Protein AF-A0AAP5H128-F1 (afdb_monomer)

pLDDT: mean 92.42, std 7.96, range [63.03, 98.56]

Foldseek 3Di:
DDDPVVVVVVVVVVQVPDDPVRADAAEFEDADVVSVVVQLVVCVVCVPHAYEYEYDQPDLPDQDDVCSLVVQVVSLVVVCVVLVVDPSNPRYHYDYPVCCNVRNNDPDD

Organism: Paenibacillus amylolyticus (NCBI:txid1451)

Mean predicted aligned error: 4.07 Å

Sequence (109 aa):
MDTDWNVLDDVIARLAAGSPERSHSLKIVIFDETDLNYARRVHARYPGTDLFLQTGNPNVTSMDTPDLAASLLTRYEWLIDQVSVSDDLNNVRVLPQLHTLVWGNKRGV

Structure (mm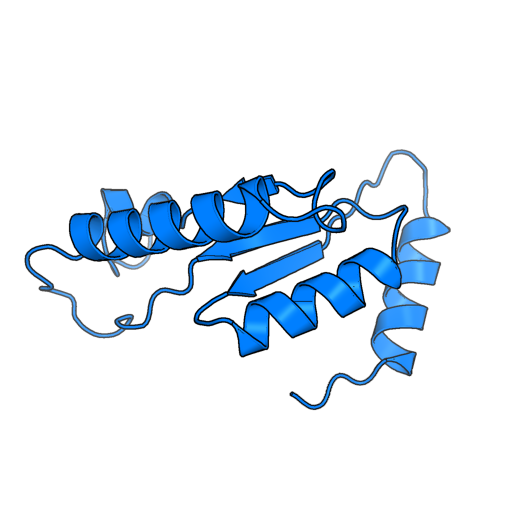CIF, N/CA/C/O backbone):
data_AF-A0AAP5H128-F1
#
_entry.id   AF-A0AAP5H128-F1
#
loop_
_atom_site.group_PDB
_atom_site.id
_atom_site.type_symbol
_atom_site.label_atom_id
_atom_site.label_alt_id
_atom_site.label_comp_id
_atom_site.label_asym_id
_atom_site.label_entity_id
_atom_site.label_seq_id
_atom_site.pdbx_PDB_ins_code
_atom_site.Cartn_x
_atom_site.Cartn_y
_atom_site.Cartn_z
_atom_site.occupancy
_atom_site.B_iso_or_equiv
_atom_site.auth_seq_id
_atom_site.auth_comp_id
_atom_site.auth_asym_id
_atom_site.auth_atom_id
_atom_site.pdbx_PDB_model_num
ATOM 1 N N . MET A 1 1 ? -5.040 11.326 -9.624 1.00 70.75 1 MET A N 1
ATOM 2 C CA . MET A 1 1 ? -3.586 11.309 -9.359 1.00 70.75 1 MET A CA 1
ATOM 3 C C . MET A 1 1 ? -2.865 11.611 -10.655 1.00 70.75 1 MET A C 1
ATOM 5 O O . MET A 1 1 ? -3.160 10.938 -11.636 1.00 70.75 1 MET A O 1
ATOM 9 N N . ASP A 1 2 ? -1.947 12.577 -10.641 1.00 90.00 2 ASP A N 1
ATOM 10 C CA . ASP A 1 2 ? -1.086 12.901 -11.784 1.00 90.00 2 ASP A CA 1
ATOM 11 C C . ASP A 1 2 ? 0.326 12.379 -11.518 1.00 90.00 2 ASP A C 1
ATOM 13 O O . ASP A 1 2 ? 1.179 13.067 -10.959 1.00 90.00 2 ASP A O 1
ATOM 17 N N . THR A 1 3 ? 0.547 11.114 -11.867 1.00 95.25 3 THR A N 1
ATOM 18 C CA . THR A 1 3 ? 1.876 10.496 -11.818 1.00 95.25 3 THR A CA 1
ATOM 19 C C . THR A 1 3 ? 2.642 10.864 -13.080 1.00 95.25 3 THR A C 1
ATOM 21 O O . THR A 1 3 ? 2.173 10.591 -14.187 1.00 95.25 3 THR A O 1
ATOM 24 N N . ASP A 1 4 ? 3.841 11.422 -12.923 1.00 97.56 4 ASP A N 1
ATOM 25 C CA . ASP A 1 4 ? 4.787 11.542 -14.030 1.00 97.56 4 ASP A CA 1
ATOM 26 C C . ASP A 1 4 ? 5.405 10.168 -14.323 1.00 97.56 4 ASP A C 1
ATOM 28 O O . ASP A 1 4 ? 6.344 9.711 -13.664 1.00 97.56 4 ASP A O 1
ATOM 32 N N . TRP A 1 5 ? 4.823 9.481 -15.305 1.00 97.25 5 TRP A N 1
ATOM 33 C CA . TRP A 1 5 ? 5.239 8.136 -15.689 1.00 97.25 5 TRP A CA 1
ATOM 34 C C . TRP A 1 5 ? 6.645 8.097 -16.277 1.00 97.25 5 TRP A C 1
ATOM 36 O O . TRP A 1 5 ? 7.344 7.119 -16.046 1.00 97.25 5 TRP A O 1
ATOM 46 N N . ASN A 1 6 ? 7.087 9.151 -16.970 1.00 98.06 6 ASN A N 1
ATOM 47 C CA . ASN A 1 6 ? 8.424 9.174 -17.566 1.00 98.06 6 ASN A CA 1
ATOM 48 C C . ASN A 1 6 ? 9.498 9.181 -16.475 1.00 98.06 6 ASN A C 1
ATOM 50 O O . ASN A 1 6 ? 10.498 8.473 -16.575 1.00 98.06 6 ASN A O 1
ATOM 54 N N . VAL A 1 7 ? 9.266 9.949 -15.407 1.00 98.06 7 VAL A N 1
ATOM 55 C CA . VAL A 1 7 ? 10.168 9.983 -14.251 1.00 98.06 7 VAL A CA 1
ATOM 56 C C . VAL A 1 7 ? 10.169 8.640 -13.523 1.00 98.06 7 VAL A C 1
ATOM 58 O O . VAL A 1 7 ? 11.237 8.128 -13.189 1.00 98.06 7 VAL A O 1
ATOM 61 N N . LEU A 1 8 ? 8.995 8.047 -13.284 1.00 97.44 8 LEU A N 1
ATOM 62 C CA . LEU A 1 8 ? 8.921 6.758 -12.594 1.00 97.44 8 LEU A CA 1
ATOM 63 C C . LEU A 1 8 ? 9.567 5.628 -13.413 1.00 97.44 8 LEU A C 1
ATOM 65 O O . LEU A 1 8 ? 10.271 4.796 -12.844 1.00 97.44 8 LEU A O 1
ATOM 69 N N . ASP A 1 9 ? 9.390 5.630 -14.735 1.00 97.44 9 ASP A N 1
ATOM 70 C CA . ASP A 1 9 ? 10.027 4.670 -15.637 1.00 97.44 9 ASP A CA 1
ATOM 71 C C . ASP A 1 9 ? 11.554 4.777 -15.606 1.00 97.44 9 ASP A C 1
ATOM 73 O O . ASP A 1 9 ? 12.219 3.748 -15.490 1.00 97.44 9 ASP A O 1
ATOM 77 N N . ASP A 1 10 ? 12.115 5.995 -15.661 1.00 97.62 10 ASP A N 1
ATOM 78 C CA . ASP A 1 10 ? 13.568 6.206 -15.558 1.00 97.62 10 ASP A CA 1
ATOM 79 C C . ASP A 1 10 ? 14.113 5.647 -14.238 1.00 97.62 10 ASP A C 1
ATOM 81 O O . ASP A 1 10 ? 15.098 4.905 -14.220 1.00 97.62 10 ASP A O 1
ATOM 85 N N . VAL A 1 11 ? 13.437 5.946 -13.123 1.00 95.88 11 VAL A N 1
ATOM 86 C CA . VAL A 1 11 ? 13.841 5.464 -11.797 1.00 95.88 11 VAL A CA 1
ATOM 87 C C . VAL A 1 11 ? 13.817 3.936 -11.736 1.00 95.88 11 VAL A C 1
ATOM 89 O O . VAL A 1 11 ? 14.806 3.333 -11.315 1.00 95.88 11 VAL A O 1
ATOM 92 N N . ILE A 1 12 ? 12.729 3.297 -12.177 1.00 95.19 12 ILE A N 1
ATOM 93 C CA . ILE A 1 12 ? 12.611 1.832 -12.161 1.00 95.19 12 ILE A CA 1
ATOM 94 C C . ILE A 1 12 ? 13.641 1.182 -13.087 1.00 95.19 12 ILE A C 1
ATOM 96 O O . ILE A 1 12 ? 14.285 0.215 -12.682 1.00 95.19 12 ILE A O 1
ATOM 100 N N . ALA A 1 13 ? 13.855 1.722 -14.289 1.00 94.12 13 ALA A N 1
ATOM 101 C CA . ALA A 1 13 ? 14.839 1.194 -15.230 1.00 94.12 13 ALA A CA 1
ATOM 102 C C . ALA A 1 13 ? 16.262 1.254 -14.656 1.00 94.12 13 ALA A C 1
ATOM 104 O O . ALA A 1 13 ? 17.017 0.286 -14.748 1.00 94.12 13 ALA A O 1
ATOM 105 N N . ARG A 1 14 ? 16.622 2.365 -14.005 1.00 93.88 14 ARG A N 1
ATOM 106 C CA . ARG A 1 14 ? 17.938 2.537 -13.376 1.00 93.88 14 ARG A CA 1
ATOM 107 C C . ARG A 1 14 ? 18.142 1.627 -12.170 1.00 93.88 14 ARG A C 1
ATOM 109 O O . ARG A 1 14 ? 19.253 1.140 -11.976 1.00 93.88 14 ARG A O 1
ATOM 116 N N . LEU A 1 15 ? 17.097 1.392 -11.374 1.00 93.56 15 LEU A N 1
ATOM 117 C CA . LEU A 1 15 ? 17.144 0.435 -10.267 1.00 93.56 15 LEU A CA 1
ATOM 118 C C . LEU A 1 15 ? 17.302 -0.999 -10.788 1.00 93.56 15 LEU A C 1
ATOM 120 O O . LEU A 1 15 ? 18.182 -1.717 -10.321 1.00 93.56 15 LEU A O 1
ATOM 124 N N . ALA A 1 16 ? 16.533 -1.377 -11.812 1.00 89.50 16 ALA A N 1
ATOM 125 C CA . ALA A 1 16 ? 16.600 -2.701 -12.430 1.00 89.50 16 ALA A CA 1
ATOM 126 C C . ALA A 1 16 ? 17.941 -2.982 -13.134 1.00 89.50 16 ALA A C 1
ATOM 128 O O . ALA A 1 16 ? 18.388 -4.125 -13.161 1.00 89.50 16 ALA A O 1
ATOM 129 N N . ALA A 1 17 ? 18.598 -1.956 -13.684 1.00 90.06 17 ALA A N 1
ATOM 130 C CA . ALA A 1 17 ? 19.92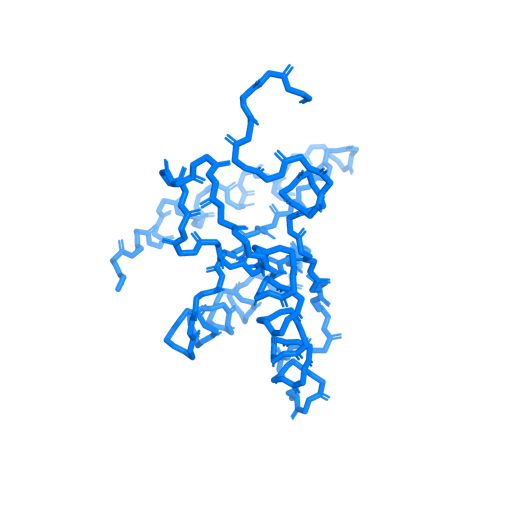8 -2.066 -14.289 1.00 90.06 17 ALA A CA 1
ATOM 131 C C . ALA A 1 17 ? 21.082 -2.077 -13.262 1.00 90.06 17 ALA A C 1
ATOM 133 O O . ALA A 1 17 ? 22.245 -2.227 -13.643 1.00 90.06 17 ALA A O 1
ATOM 134 N N . GLY A 1 18 ? 20.787 -1.867 -11.974 1.00 85.00 18 GLY A N 1
ATOM 135 C CA . GLY A 1 1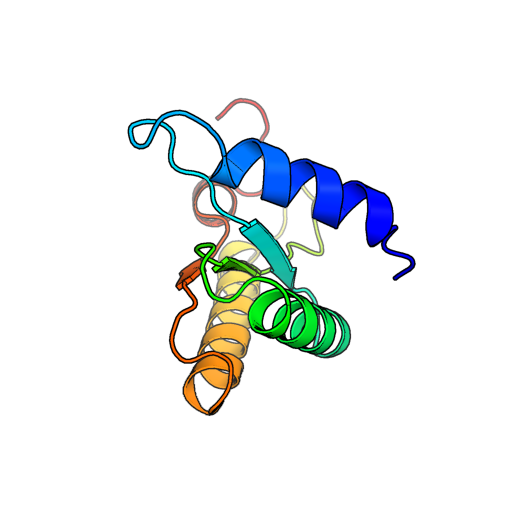8 ? 21.770 -1.871 -10.895 1.00 85.00 18 GLY A CA 1
ATOM 136 C C . GLY A 1 18 ? 22.322 -3.263 -10.567 1.00 85.00 18 GLY A C 1
ATOM 137 O O . GLY A 1 18 ? 21.968 -4.272 -11.171 1.00 85.00 18 GLY A O 1
ATOM 138 N N . SER A 1 19 ? 23.222 -3.328 -9.582 1.00 79.44 19 SER A N 1
ATOM 139 C CA . SER A 1 19 ? 23.777 -4.600 -9.103 1.00 79.44 19 SER A CA 1
ATOM 140 C C . SER A 1 19 ? 22.667 -5.535 -8.592 1.00 79.44 19 SER A C 1
ATOM 142 O O . SER A 1 19 ? 21.845 -5.070 -7.803 1.00 79.44 19 SER A O 1
ATOM 144 N N . PRO A 1 20 ? 22.689 -6.844 -8.918 1.00 72.25 20 PRO A N 1
ATOM 145 C CA . PRO A 1 20 ? 21.674 -7.814 -8.475 1.00 72.25 20 PRO A CA 1
ATOM 146 C C . PRO A 1 20 ? 21.489 -7.900 -6.952 1.00 72.25 20 PRO A C 1
ATOM 148 O O . PRO A 1 20 ? 20.446 -8.324 -6.470 1.00 72.25 20 PRO A O 1
ATOM 151 N N . GLU A 1 21 ? 22.500 -7.487 -6.186 1.00 77.12 21 GLU A N 1
ATOM 152 C CA . GLU A 1 21 ? 22.472 -7.438 -4.719 1.00 77.12 21 GLU A CA 1
ATOM 153 C C . GLU A 1 21 ? 21.596 -6.302 -4.160 1.00 77.12 21 GLU A C 1
ATOM 155 O O . GLU A 1 21 ? 21.271 -6.293 -2.974 1.00 77.12 21 GLU A O 1
ATOM 160 N N . ARG A 1 22 ? 21.213 -5.325 -4.993 1.00 77.94 22 ARG A N 1
ATOM 161 C CA . ARG A 1 22 ? 20.353 -4.201 -4.609 1.00 77.94 22 ARG A CA 1
ATOM 162 C C . ARG A 1 22 ? 18.922 -4.489 -5.042 1.00 77.94 22 ARG A C 1
ATOM 164 O O . ARG A 1 22 ? 18.546 -4.205 -6.173 1.00 77.94 22 ARG A O 1
ATOM 171 N N . SER A 1 23 ? 18.123 -5.028 -4.128 1.00 85.50 23 SER A N 1
ATOM 172 C CA . SER A 1 23 ? 16.686 -5.187 -4.345 1.00 85.50 23 SER A CA 1
ATOM 173 C C . SER A 1 23 ? 15.938 -3.870 -4.121 1.00 85.50 23 SER A C 1
ATOM 175 O O . SER A 1 23 ? 16.297 -3.052 -3.270 1.00 85.50 23 SER A O 1
ATOM 177 N N . HIS A 1 24 ? 14.865 -3.669 -4.882 1.00 93.19 24 HIS A N 1
ATOM 178 C CA . HIS A 1 24 ? 13.925 -2.566 -4.705 1.00 93.19 24 HIS A CA 1
ATOM 179 C C . HIS A 1 24 ? 12.489 -3.086 -4.698 1.00 93.19 24 HIS A C 1
ATOM 181 O O . HIS A 1 24 ? 12.198 -4.194 -5.142 1.00 93.19 24 HIS A O 1
ATOM 187 N N . SER A 1 25 ? 11.583 -2.271 -4.169 1.00 95.69 25 SER A N 1
ATOM 188 C CA . SER A 1 25 ? 10.151 -2.554 -4.181 1.00 95.69 25 SER A CA 1
ATOM 189 C C . SER A 1 25 ? 9.359 -1.265 -4.327 1.00 95.69 25 SER A C 1
ATOM 191 O O . SER A 1 25 ? 9.850 -0.174 -4.025 1.00 95.69 25 SER A O 1
ATOM 193 N N . LEU A 1 26 ? 8.124 -1.403 -4.786 1.00 97.56 26 LEU A N 1
ATOM 194 C CA . LEU A 1 26 ? 7.140 -0.338 -4.811 1.00 97.56 26 LEU A CA 1
ATOM 195 C C . LEU A 1 26 ? 6.186 -0.520 -3.639 1.00 97.56 26 LEU A C 1
ATOM 197 O O . LEU A 1 26 ? 5.780 -1.634 -3.315 1.00 97.56 26 LEU A O 1
ATOM 201 N N . LYS A 1 27 ? 5.803 0.589 -3.011 1.00 98.19 27 LYS A N 1
ATOM 202 C CA . LYS A 1 27 ? 4.767 0.600 -1.982 1.00 98.19 27 LYS A CA 1
ATOM 203 C C . LYS A 1 27 ? 3.749 1.681 -2.292 1.00 98.19 27 LYS A C 1
ATOM 205 O O . LYS A 1 27 ? 4.123 2.842 -2.440 1.00 98.19 27 LYS A O 1
ATOM 210 N N . ILE A 1 28 ? 2.478 1.302 -2.342 1.00 98.31 28 ILE A N 1
ATOM 211 C CA . ILE A 1 28 ? 1.363 2.215 -2.602 1.00 98.31 28 ILE A CA 1
ATOM 212 C C . ILE A 1 28 ? 0.446 2.218 -1.386 1.00 98.31 28 ILE A C 1
ATOM 214 O O . ILE A 1 28 ? 0.105 1.165 -0.848 1.00 98.31 28 ILE A O 1
ATOM 218 N N . VAL A 1 29 ? 0.085 3.417 -0.933 1.00 98.19 29 VAL A N 1
ATOM 219 C CA . VAL A 1 29 ? -0.877 3.603 0.155 1.00 98.19 29 VAL A CA 1
ATOM 220 C C . VAL A 1 29 ? -2.284 3.630 -0.434 1.00 98.19 29 VAL A C 1
ATOM 222 O O . VAL A 1 29 ? -2.509 4.342 -1.406 1.00 98.19 29 VAL A O 1
ATOM 225 N N . ILE A 1 30 ? -3.199 2.862 0.154 1.00 98.31 30 ILE A N 1
ATOM 226 C CA . ILE A 1 30 ? -4.573 2.665 -0.309 1.00 98.31 30 ILE A CA 1
ATOM 227 C C . ILE A 1 30 ? -5.542 3.187 0.751 1.00 98.31 30 ILE A C 1
ATOM 229 O O . ILE A 1 30 ? -5.598 2.655 1.865 1.00 98.31 30 ILE A O 1
ATOM 233 N N . PHE A 1 31 ? -6.301 4.227 0.418 1.00 97.12 31 PHE A N 1
ATOM 234 C CA . PHE A 1 31 ? -7.415 4.731 1.220 1.00 97.12 31 PHE A CA 1
ATOM 235 C C . PHE A 1 31 ? -8.763 4.216 0.720 1.00 97.12 31 PHE A C 1
ATOM 237 O O . PHE A 1 31 ? -9.662 4.028 1.543 1.00 97.12 31 PHE A O 1
ATOM 244 N N . ASP A 1 32 ? -8.884 4.006 -0.592 1.00 97.56 32 ASP A N 1
ATOM 245 C CA . ASP A 1 32 ? -10.117 3.618 -1.273 1.00 97.56 32 ASP A CA 1
ATOM 246 C C . ASP A 1 32 ? -9.866 2.836 -2.585 1.00 97.56 32 ASP A C 1
ATOM 248 O O . ASP A 1 32 ? -8.740 2.458 -2.923 1.00 97.56 32 ASP A O 1
ATOM 252 N N . GLU A 1 33 ? -10.940 2.560 -3.329 1.00 97.25 33 GLU A N 1
ATOM 253 C CA . GLU A 1 33 ? -10.901 1.841 -4.609 1.00 97.25 33 GLU A CA 1
ATOM 254 C C . GLU A 1 33 ? -10.178 2.608 -5.725 1.00 97.25 33 GLU A C 1
ATOM 256 O O . GLU A 1 33 ? -9.615 1.992 -6.633 1.00 97.25 33 GLU A O 1
ATOM 261 N N . THR A 1 34 ? -10.162 3.943 -5.681 1.00 97.62 34 THR A N 1
ATOM 262 C CA . THR A 1 34 ? -9.441 4.761 -6.667 1.00 97.62 34 THR A CA 1
ATOM 263 C C . THR A 1 34 ? -7.944 4.507 -6.547 1.00 97.62 34 THR A C 1
ATOM 265 O O . THR A 1 34 ? -7.265 4.287 -7.557 1.00 97.62 34 THR A O 1
ATOM 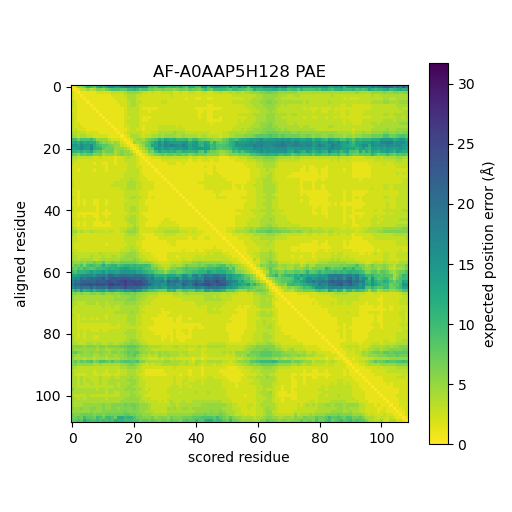268 N N . ASP A 1 35 ? -7.444 4.453 -5.314 1.00 98.31 35 ASP A N 1
ATOM 269 C CA . ASP A 1 35 ? -6.050 4.120 -5.029 1.00 98.31 35 ASP A CA 1
ATOM 270 C C . ASP A 1 35 ? -5.726 2.670 -5.414 1.00 98.31 35 ASP A C 1
ATOM 272 O O . ASP A 1 35 ? -4.665 2.394 -5.981 1.00 98.31 35 ASP A O 1
ATOM 276 N N . LEU A 1 36 ? -6.650 1.734 -5.167 1.00 97.81 36 LEU A N 1
ATOM 277 C CA . LEU A 1 36 ? -6.475 0.334 -5.557 1.00 97.81 36 LEU A CA 1
ATOM 278 C C . LEU A 1 36 ? -6.394 0.174 -7.083 1.00 97.81 36 LEU A C 1
ATOM 280 O O . LEU A 1 36 ? -5.532 -0.545 -7.588 1.00 97.81 36 LEU A O 1
ATOM 284 N N . ASN A 1 37 ? -7.229 0.892 -7.835 1.00 97.38 37 ASN A N 1
ATOM 285 C CA . ASN A 1 37 ? -7.174 0.917 -9.298 1.00 97.38 37 ASN A CA 1
ATOM 286 C C . ASN A 1 37 ? -5.868 1.524 -9.820 1.00 97.38 37 ASN A C 1
ATOM 288 O O . ASN A 1 37 ? -5.300 1.047 -10.807 1.00 97.38 37 ASN A O 1
ATOM 292 N N . TYR A 1 38 ? -5.349 2.546 -9.141 1.00 97.69 38 TYR A N 1
ATOM 293 C CA . TYR A 1 38 ? -4.013 3.053 -9.425 1.00 97.69 38 TYR A CA 1
ATOM 294 C C . TYR A 1 38 ? -2.939 1.983 -9.174 1.00 97.69 38 TYR A C 1
ATOM 296 O O . TYR A 1 38 ? -2.077 1.773 -10.029 1.00 97.69 38 TYR A O 1
ATOM 304 N N . ALA A 1 39 ? -3.023 1.242 -8.068 1.00 97.94 39 ALA A N 1
ATOM 305 C CA . ALA A 1 39 ? -2.084 0.168 -7.765 1.00 97.94 39 ALA A CA 1
ATOM 306 C C . ALA A 1 39 ? -2.100 -0.969 -8.796 1.00 97.94 39 ALA A C 1
ATOM 308 O O . ALA A 1 39 ? -1.029 -1.430 -9.188 1.00 97.94 39 ALA A O 1
ATOM 309 N N . ARG A 1 40 ? -3.275 -1.352 -9.315 1.00 97.44 40 ARG A N 1
ATOM 310 C CA . ARG A 1 40 ? -3.401 -2.312 -10.432 1.00 97.44 40 ARG A CA 1
ATOM 311 C C . ARG A 1 40 ? -2.636 -1.843 -11.668 1.00 97.44 40 ARG A C 1
ATOM 313 O O . ARG A 1 40 ? -1.864 -2.602 -12.252 1.00 97.44 40 ARG A O 1
ATOM 320 N N . ARG A 1 41 ? -2.775 -0.562 -12.033 1.00 97.19 41 ARG A N 1
ATOM 321 C CA . ARG A 1 41 ? -2.036 0.033 -13.162 1.00 97.19 41 ARG A CA 1
ATOM 322 C C . ARG A 1 41 ? -0.526 -0.003 -12.946 1.00 97.19 41 ARG A C 1
ATOM 324 O O . ARG A 1 41 ? 0.208 -0.277 -13.891 1.00 97.19 41 ARG A O 1
ATOM 331 N N . VAL A 1 42 ? -0.061 0.266 -11.726 1.00 97.38 42 VAL A N 1
ATOM 332 C CA . VAL A 1 42 ? 1.368 0.196 -11.385 1.00 97.38 42 VAL A CA 1
ATOM 333 C C . VAL A 1 42 ? 1.876 -1.248 -11.428 1.00 97.38 42 VAL A C 1
ATOM 335 O O . VAL A 1 42 ? 2.935 -1.489 -12.002 1.00 97.38 42 VAL A O 1
ATOM 338 N N . HIS A 1 43 ? 1.114 -2.208 -10.894 1.00 97.38 43 HIS A N 1
ATOM 339 C CA . HIS A 1 43 ? 1.473 -3.629 -10.916 1.00 97.38 43 HIS A CA 1
ATOM 340 C C . HIS A 1 43 ? 1.629 -4.153 -12.347 1.00 97.38 43 HIS A C 1
ATOM 342 O O . HIS A 1 43 ? 2.650 -4.750 -12.682 1.00 97.38 43 HIS A O 1
ATOM 348 N N . ALA A 1 44 ? 0.662 -3.844 -13.216 1.00 96.56 44 ALA A N 1
ATOM 349 C CA . ALA A 1 44 ? 0.713 -4.220 -14.625 1.00 96.56 44 ALA A CA 1
ATOM 350 C C . ALA A 1 44 ? 1.878 -3.550 -15.377 1.00 96.56 44 ALA A C 1
ATOM 352 O O . ALA A 1 44 ? 2.439 -4.140 -16.298 1.00 96.56 44 ALA A O 1
ATOM 353 N N . ARG A 1 45 ? 2.253 -2.321 -14.996 1.00 96.88 45 ARG A N 1
ATOM 354 C CA . ARG A 1 45 ? 3.349 -1.576 -15.633 1.00 96.88 45 ARG A CA 1
ATOM 355 C C . ARG A 1 45 ? 4.731 -2.114 -15.255 1.00 96.88 45 ARG A C 1
ATOM 357 O O . ARG A 1 45 ? 5.622 -2.105 -16.100 1.00 96.88 45 ARG A O 1
ATOM 364 N N . TYR A 1 46 ? 4.908 -2.584 -14.021 1.00 96.00 46 TYR A N 1
ATOM 365 C CA . TYR A 1 46 ? 6.199 -3.052 -13.504 1.00 96.00 46 TYR A CA 1
ATOM 366 C C . TYR A 1 46 ? 6.111 -4.483 -12.939 1.00 96.00 46 TYR A C 1
ATOM 368 O O . TYR A 1 46 ? 6.371 -4.687 -11.752 1.00 96.00 46 TYR A O 1
ATOM 376 N N . PRO A 1 47 ? 5.806 -5.500 -13.770 1.00 93.50 47 PRO A N 1
ATOM 377 C CA . PRO A 1 47 ? 5.534 -6.865 -13.300 1.00 93.50 47 PRO A CA 1
ATOM 378 C C . PRO A 1 47 ? 6.738 -7.552 -12.633 1.00 93.50 47 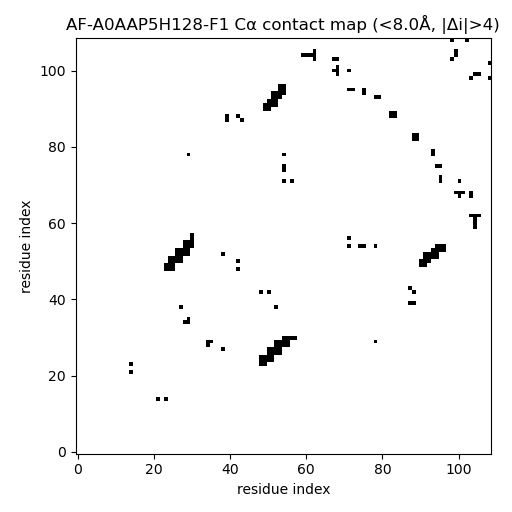PRO A C 1
ATOM 380 O O . PRO A 1 47 ? 6.566 -8.505 -11.881 1.00 93.50 47 PRO A O 1
ATOM 383 N N . GLY A 1 48 ? 7.961 -7.080 -12.900 1.00 91.50 48 GLY A N 1
ATOM 384 C CA . GLY A 1 48 ? 9.191 -7.588 -12.282 1.00 91.50 48 GLY A CA 1
ATOM 385 C C . GLY A 1 48 ? 9.588 -6.892 -10.976 1.00 91.50 48 GLY A C 1
ATOM 386 O O . GLY A 1 48 ? 10.654 -7.186 -10.448 1.00 91.50 48 GLY A O 1
ATOM 387 N N . THR A 1 49 ? 8.794 -5.936 -10.483 1.00 94.00 49 THR A N 1
ATOM 388 C CA . THR A 1 49 ? 9.072 -5.221 -9.230 1.00 94.00 49 THR A CA 1
ATOM 389 C C . THR A 1 49 ? 8.079 -5.638 -8.155 1.00 94.00 49 THR A C 1
ATOM 391 O O . THR A 1 49 ? 6.869 -5.529 -8.339 1.00 94.00 49 THR A O 1
ATOM 394 N N . ASP A 1 50 ? 8.602 -6.058 -7.007 1.00 95.50 50 ASP A N 1
ATOM 395 C CA . ASP A 1 50 ? 7.802 -6.388 -5.832 1.00 95.50 50 ASP A CA 1
ATOM 396 C C . ASP A 1 50 ? 6.899 -5.216 -5.426 1.00 95.50 50 ASP A C 1
ATOM 398 O O . ASP A 1 50 ? 7.384 -4.106 -5.185 1.00 95.50 50 ASP A O 1
ATOM 402 N N . LEU A 1 51 ? 5.593 -5.472 -5.302 1.00 97.88 51 LEU A N 1
ATOM 403 C CA . LEU A 1 51 ? 4.601 -4.464 -4.936 1.00 97.88 51 LEU A CA 1
ATOM 404 C C . LEU A 1 51 ? 3.988 -4.747 -3.561 1.00 97.88 51 LEU A C 1
ATOM 406 O O . LEU A 1 51 ? 3.471 -5.831 -3.286 1.00 97.88 51 LEU A O 1
ATOM 410 N N . PHE A 1 52 ? 4.005 -3.725 -2.713 1.00 98.44 52 PHE A N 1
ATOM 411 C CA . PHE A 1 52 ? 3.347 -3.707 -1.417 1.00 98.44 52 PHE A CA 1
ATOM 412 C C . PHE A 1 52 ? 2.168 -2.736 -1.424 1.00 98.44 52 PHE A C 1
ATOM 414 O O . PHE A 1 52 ? 2.309 -1.569 -1.799 1.00 98.44 52 PHE A O 1
ATOM 421 N N . LEU A 1 53 ? 1.018 -3.197 -0.948 1.00 98.56 53 LEU A N 1
ATOM 422 C CA . LEU A 1 53 ? -0.161 -2.372 -0.719 1.00 98.56 53 LEU A CA 1
ATOM 423 C C . LEU A 1 53 ? -0.282 -2.112 0.775 1.00 98.56 53 LEU A C 1
ATOM 425 O O . LEU A 1 53 ? -0.261 -3.044 1.577 1.00 98.56 53 LEU A O 1
ATOM 429 N N . GLN A 1 54 ? -0.378 -0.843 1.153 1.00 98.44 54 GLN A N 1
ATOM 430 C CA . GLN A 1 54 ? -0.454 -0.443 2.549 1.00 98.44 54 GLN A CA 1
ATOM 431 C C . GLN A 1 54 ? -1.747 0.311 2.813 1.00 98.44 54 GLN A C 1
ATOM 433 O O . GLN A 1 54 ? -2.047 1.266 2.106 1.00 98.44 54 GLN A O 1
ATOM 438 N N . THR A 1 55 ? -2.486 -0.040 3.860 1.00 96.75 55 THR A N 1
ATOM 439 C CA . THR A 1 55 ? -3.656 0.754 4.255 1.00 96.75 55 THR A CA 1
ATOM 440 C C . THR A 1 55 ? -3.263 2.174 4.651 1.00 96.75 55 THR A C 1
ATOM 442 O O . TH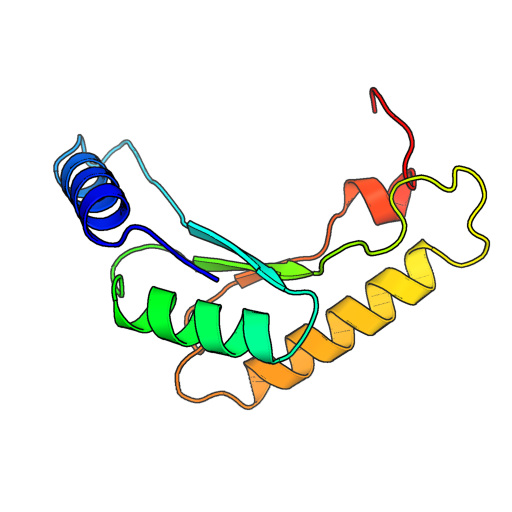R A 1 55 ? -2.305 2.376 5.407 1.00 96.75 55 THR A O 1
ATOM 445 N N . GLY A 1 56 ? -4.025 3.157 4.178 1.00 95.56 56 GLY A N 1
ATOM 446 C CA . GLY A 1 56 ? -3.907 4.547 4.596 1.00 95.56 56 GLY A CA 1
ATOM 447 C C . GLY A 1 56 ? -4.500 4.793 5.983 1.00 95.56 56 GLY A C 1
ATOM 448 O O . GLY A 1 56 ? -5.569 4.278 6.317 1.00 95.56 56 GLY A O 1
ATOM 449 N N . ASN A 1 57 ? -3.817 5.616 6.781 1.00 93.75 57 ASN A N 1
ATOM 450 C CA . ASN A 1 57 ? -4.347 6.154 8.030 1.00 93.75 57 ASN A CA 1
ATOM 451 C C . ASN A 1 57 ? -4.984 7.533 7.762 1.00 93.75 57 ASN A C 1
ATOM 453 O O . ASN A 1 57 ? -4.250 8.487 7.500 1.00 93.75 57 ASN A O 1
ATOM 457 N N . PRO A 1 58 ? -6.322 7.671 7.815 1.00 89.62 58 PRO A N 1
ATOM 458 C CA . PRO A 1 58 ? -6.993 8.950 7.571 1.00 89.62 58 PRO A CA 1
ATOM 459 C C . PRO A 1 58 ? -6.853 9.939 8.738 1.00 89.62 58 PRO A C 1
ATOM 461 O O . PRO A 1 58 ? -7.059 11.135 8.552 1.00 89.62 58 PRO A O 1
ATOM 464 N N . ASN A 1 59 ? -6.521 9.463 9.941 1.00 85.62 59 ASN A N 1
ATOM 465 C CA . ASN A 1 59 ? -6.462 10.278 11.147 1.00 85.62 59 ASN A CA 1
ATOM 466 C C . ASN A 1 59 ? -5.041 10.274 11.713 1.00 85.62 59 ASN A C 1
ATOM 468 O O . ASN A 1 59 ? -4.705 9.478 12.586 1.00 85.62 59 ASN A O 1
ATOM 472 N N . VAL A 1 60 ? -4.206 11.178 11.194 1.00 83.00 60 VAL A N 1
ATOM 473 C CA . VAL A 1 60 ? -2.788 11.321 11.577 1.00 83.00 60 VAL A CA 1
ATOM 474 C C . VAL A 1 60 ? -2.541 12.397 12.640 1.00 83.00 60 VAL A C 1
ATOM 476 O O . VAL A 1 60 ? -1.426 12.524 13.142 1.00 83.00 60 VAL A O 1
ATOM 479 N N . THR A 1 61 ? -3.552 13.210 12.958 1.00 78.56 61 THR A N 1
ATOM 480 C CA . THR A 1 61 ? -3.424 14.373 13.852 1.00 78.56 61 THR A CA 1
ATOM 481 C C . THR A 1 61 ? -3.959 14.114 15.251 1.00 78.56 61 THR A C 1
ATOM 483 O O . THR A 1 61 ? -3.493 14.742 16.201 1.00 78.56 61 THR A O 1
ATOM 486 N N . SER A 1 62 ? -4.918 13.200 15.403 1.00 73.81 62 SER A N 1
ATOM 487 C CA . SER A 1 62 ? -5.473 12.902 16.714 1.00 73.81 62 SER A CA 1
ATOM 488 C C . SER A 1 62 ? -4.527 12.005 17.510 1.00 73.81 62 SER A C 1
ATOM 490 O O . SER A 1 62 ? -4.219 10.879 17.113 1.00 73.81 62 SER A O 1
ATOM 492 N N . MET A 1 63 ? -4.063 12.517 18.649 1.00 67.00 63 MET A N 1
ATOM 493 C CA . MET A 1 63 ? -3.258 11.769 19.621 1.00 67.00 63 MET A CA 1
ATOM 494 C C . MET A 1 63 ? -4.106 10.812 20.461 1.00 67.00 63 MET A C 1
ATOM 496 O O . MET A 1 63 ? -3.578 9.842 20.992 1.00 67.00 63 MET A O 1
ATOM 500 N N . ASP A 1 64 ? -5.408 11.083 20.544 1.00 63.56 64 ASP A N 1
ATOM 501 C CA . ASP A 1 64 ? -6.370 10.347 21.350 1.00 63.56 64 ASP A CA 1
ATOM 502 C C . ASP A 1 64 ? -7.509 9.935 20.424 1.00 63.56 64 ASP A C 1
ATOM 504 O O . ASP A 1 64 ? -8.520 10.617 20.255 1.00 63.56 64 ASP A O 1
ATOM 508 N N . THR A 1 65 ? -7.280 8.849 19.696 1.00 63.03 65 THR A N 1
ATOM 509 C CA . THR A 1 65 ? -8.334 8.221 18.907 1.00 63.03 65 THR A CA 1
ATOM 510 C C . THR A 1 65 ? -8.656 6.912 19.607 1.00 63.03 65 THR A C 1
ATOM 512 O O . THR A 1 65 ? -7.974 5.913 19.343 1.00 63.03 65 THR A O 1
ATOM 515 N N . PRO A 1 66 ? -9.646 6.913 20.526 1.00 67.31 66 PRO A N 1
ATOM 516 C CA . PRO A 1 66 ? -10.279 5.678 20.955 1.00 67.31 66 PRO A CA 1
ATOM 517 C C . PRO A 1 66 ? -10.554 4.844 19.703 1.00 67.31 66 PRO A C 1
ATOM 519 O O . PRO A 1 66 ? -11.038 5.369 18.701 1.00 67.31 66 PRO A O 1
ATOM 522 N N . ASP A 1 67 ? -10.133 3.585 19.726 1.00 83.81 67 ASP A N 1
ATOM 523 C CA . ASP A 1 67 ? -10.347 2.631 18.636 1.00 83.81 67 ASP A CA 1
ATOM 524 C C . ASP A 1 67 ? -9.557 2.873 17.332 1.00 83.81 67 ASP A C 1
ATOM 526 O O . ASP A 1 67 ? -9.872 2.261 16.311 1.00 83.81 67 ASP A O 1
ATOM 530 N N . LEU A 1 68 ? -8.474 3.673 17.336 1.00 89.19 68 LEU A N 1
ATOM 531 C CA . LEU A 1 68 ? -7.620 3.844 16.141 1.00 89.19 68 LEU A CA 1
ATOM 532 C C . LEU A 1 68 ? -7.169 2.505 15.563 1.00 89.19 68 LEU A C 1
ATOM 534 O O . LEU A 1 68 ? -7.367 2.248 14.378 1.00 89.19 68 LEU A O 1
ATOM 538 N N . ALA A 1 69 ? -6.597 1.644 16.407 1.00 91.81 69 ALA A N 1
ATOM 539 C CA . ALA A 1 69 ? -6.111 0.337 15.988 1.00 91.81 69 ALA A CA 1
ATOM 540 C C . ALA A 1 69 ? -7.237 -0.516 15.387 1.00 91.81 69 ALA A C 1
ATOM 542 O O . ALA A 1 69 ? -7.049 -1.092 14.319 1.00 91.81 69 ALA A O 1
ATOM 543 N N . ALA A 1 70 ? -8.419 -0.534 16.013 1.00 93.56 70 ALA A N 1
ATOM 544 C CA . ALA A 1 70 ? -9.576 -1.257 15.493 1.00 93.56 70 ALA A CA 1
ATOM 545 C C . ALA A 1 70 ? -10.009 -0.713 14.121 1.00 93.56 70 ALA A C 1
ATOM 547 O O . ALA A 1 70 ? -10.169 -1.485 13.181 1.00 93.56 70 ALA A O 1
ATOM 548 N N . SER A 1 71 ? -10.089 0.613 13.960 1.00 93.25 71 SER A N 1
ATOM 549 C CA . SER A 1 71 ? -10.453 1.235 12.679 1.00 93.25 71 SER A CA 1
ATOM 550 C C . SER A 1 71 ? -9.445 0.944 11.556 1.00 93.25 71 SER A C 1
ATOM 552 O O . SER A 1 71 ? -9.832 0.738 10.404 1.00 93.25 71 SER A O 1
ATOM 554 N N . LEU A 1 72 ? -8.149 0.892 11.882 1.00 94.75 72 LEU A N 1
ATOM 555 C CA . LEU A 1 72 ? -7.088 0.547 10.935 1.00 94.75 72 LEU A CA 1
ATOM 556 C C . LEU A 1 72 ? -7.117 -0.942 10.579 1.00 94.75 72 LEU A C 1
ATOM 558 O O . LEU A 1 72 ? -6.875 -1.285 9.424 1.00 94.75 72 LEU A O 1
ATOM 562 N N . LEU A 1 73 ? -7.454 -1.815 11.531 1.00 96.69 73 LEU A N 1
ATOM 563 C CA . LEU A 1 73 ? -7.634 -3.244 11.276 1.00 96.69 73 LEU A CA 1
ATOM 564 C C . LEU A 1 73 ? -8.840 -3.513 10.370 1.00 96.69 73 LEU A C 1
ATOM 566 O O . LEU A 1 73 ? -8.704 -4.298 9.441 1.00 96.69 73 LEU A O 1
ATOM 570 N N . THR A 1 74 ? -9.963 -2.808 10.542 1.00 96.75 74 THR A N 1
ATOM 571 C CA . THR A 1 74 ? -11.110 -2.906 9.616 1.00 96.75 74 THR A CA 1
ATOM 572 C C . THR A 1 74 ? -10.733 -2.485 8.194 1.00 96.75 74 THR A C 1
ATOM 574 O O . THR A 1 74 ? -11.132 -3.117 7.220 1.00 96.75 74 THR A O 1
ATOM 577 N N . ARG A 1 75 ? -9.919 -1.433 8.043 1.00 96.56 75 ARG A N 1
ATOM 578 C CA . ARG A 1 75 ? -9.393 -1.028 6.726 1.00 96.56 75 ARG A CA 1
ATOM 579 C C . ARG A 1 75 ? -8.442 -2.069 6.138 1.00 96.56 75 ARG A C 1
ATOM 581 O O . ARG A 1 75 ? -8.397 -2.238 4.923 1.00 96.56 75 ARG A O 1
ATOM 588 N N . TYR A 1 76 ? -7.667 -2.731 6.990 1.00 98.12 76 TYR A N 1
ATOM 589 C CA . TYR A 1 76 ? -6.742 -3.779 6.577 1.00 98.12 76 TYR A CA 1
ATOM 590 C C . TYR A 1 76 ? -7.478 -5.024 6.097 1.00 98.12 76 TYR A C 1
ATOM 592 O O . TYR A 1 76 ? -7.153 -5.518 5.023 1.00 98.12 76 TYR A O 1
ATOM 600 N N . GLU A 1 77 ? -8.507 -5.452 6.824 1.00 98.44 77 GLU A N 1
ATOM 601 C CA . GLU A 1 77 ? -9.426 -6.512 6.407 1.00 98.44 77 GLU A CA 1
ATOM 602 C C . GLU A 1 77 ? -10.068 -6.187 5.055 1.00 98.44 77 GLU A C 1
ATOM 604 O O . GLU A 1 77 ? -9.920 -6.964 4.118 1.00 98.44 77 GLU A O 1
ATOM 609 N N . TRP A 1 78 ? -10.641 -4.986 4.900 1.00 98.12 78 TRP A N 1
ATOM 610 C CA . TRP A 1 78 ? -11.210 -4.556 3.620 1.00 98.12 78 TRP A CA 1
ATOM 611 C C . TRP A 1 78 ? -10.204 -4.670 2.466 1.00 98.12 78 TRP A C 1
ATOM 613 O O . TRP A 1 78 ? -10.536 -5.191 1.404 1.00 98.12 78 TRP A O 1
ATOM 623 N N . LEU A 1 79 ? -8.959 -4.220 2.658 1.00 98.31 79 LEU A N 1
ATOM 624 C CA . LEU A 1 79 ? -7.946 -4.28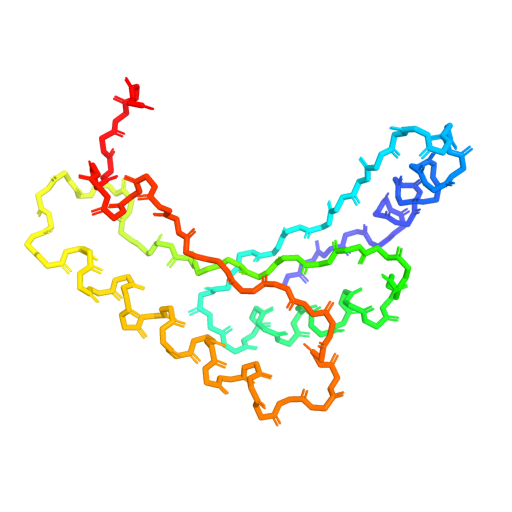9 1.605 1.00 98.31 79 LEU A CA 1
ATOM 625 C C . LEU A 1 79 ? -7.523 -5.734 1.297 1.00 98.31 79 LEU A C 1
ATOM 627 O O . LEU A 1 79 ? -7.304 -6.058 0.130 1.00 98.31 79 LEU A O 1
ATOM 631 N N . ILE A 1 80 ? -7.414 -6.595 2.314 1.00 98.19 80 ILE A N 1
ATOM 632 C CA . ILE A 1 80 ? -7.161 -8.030 2.121 1.00 98.19 80 ILE A CA 1
ATOM 633 C C . ILE A 1 80 ? -8.280 -8.639 1.277 1.00 98.19 80 ILE A C 1
ATOM 635 O O . ILE A 1 80 ? -7.983 -9.298 0.281 1.00 98.19 80 ILE A O 1
ATOM 639 N N . ASP A 1 81 ? -9.539 -8.375 1.624 1.00 98.06 81 ASP A N 1
ATOM 640 C CA . ASP A 1 81 ? -10.698 -8.907 0.910 1.00 98.06 81 ASP A CA 1
ATOM 641 C C . ASP A 1 81 ? -10.683 -8.480 -0.559 1.00 98.06 81 ASP A C 1
ATOM 643 O O . ASP A 1 81 ? -10.784 -9.330 -1.445 1.00 98.06 81 ASP A O 1
ATOM 647 N N . GLN A 1 82 ? -10.457 -7.189 -0.832 1.00 97.69 82 GLN A N 1
ATOM 648 C CA . GLN A 1 82 ? -10.369 -6.668 -2.201 1.00 97.69 82 GLN A CA 1
ATOM 649 C C . GLN A 1 82 ? -9.252 -7.323 -3.022 1.00 97.69 82 GLN A C 1
ATOM 651 O O . GLN A 1 82 ? -9.428 -7.576 -4.212 1.00 97.69 82 GLN A O 1
ATOM 656 N N . VAL A 1 83 ? -8.093 -7.579 -2.411 1.00 97.12 83 VAL A N 1
ATOM 657 C CA . VAL A 1 83 ? -6.949 -8.203 -3.092 1.00 97.12 83 VAL A CA 1
ATOM 658 C C . VAL A 1 83 ? -7.173 -9.704 -3.285 1.00 97.12 83 VAL A C 1
ATOM 660 O O . VAL A 1 83 ? -6.803 -10.240 -4.323 1.00 97.12 83 VAL A O 1
ATOM 663 N N . SER A 1 84 ? -7.812 -10.378 -2.327 1.00 96.00 84 SER A N 1
ATOM 664 C CA . SER A 1 84 ? -8.022 -11.832 -2.350 1.00 96.00 84 SER A CA 1
ATOM 665 C C . SER A 1 84 ? -8.887 -12.320 -3.516 1.00 96.00 84 SER A C 1
ATOM 667 O O . SER A 1 84 ? -8.696 -13.432 -3.999 1.00 96.00 84 SER A O 1
ATOM 669 N N . VAL A 1 85 ? -9.815 -11.482 -3.988 1.00 95.12 85 VAL A N 1
ATOM 670 C CA . VAL A 1 85 ? -10.729 -11.789 -5.102 1.00 95.12 85 VAL A CA 1
ATOM 671 C C . VAL A 1 85 ? -10.207 -11.294 -6.457 1.00 95.12 85 VAL A C 1
ATOM 673 O O . VAL A 1 85 ? -10.939 -11.290 -7.443 1.00 95.12 85 VAL A O 1
ATOM 676 N N . SER A 1 86 ? -8.964 -10.816 -6.502 1.00 94.50 86 SER A N 1
ATOM 677 C CA . SER A 1 86 ? -8.418 -10.048 -7.615 1.00 94.50 86 SER A CA 1
ATOM 678 C C . SER A 1 86 ? -7.450 -10.858 -8.476 1.00 94.50 86 SER A C 1
ATOM 680 O O . SER A 1 86 ? -6.324 -11.123 -8.065 1.00 94.50 86 SER A O 1
ATOM 682 N N . ASP A 1 87 ? -7.827 -11.149 -9.721 1.00 93.88 87 ASP A N 1
ATOM 683 C CA . ASP A 1 87 ? -7.004 -11.959 -10.639 1.00 93.88 87 ASP A CA 1
ATOM 684 C C . ASP A 1 87 ? -5.682 -11.290 -11.075 1.00 93.88 87 ASP A C 1
ATOM 686 O O . ASP A 1 87 ? -4.730 -11.948 -11.492 1.00 93.88 87 ASP A O 1
ATOM 690 N N . ASP A 1 88 ? -5.609 -9.967 -10.994 1.00 93.62 88 ASP A N 1
ATOM 691 C CA . ASP A 1 88 ? -4.486 -9.121 -11.414 1.00 93.62 88 ASP A CA 1
ATOM 692 C C . ASP A 1 88 ? -3.606 -8.640 -10.244 1.00 93.62 88 ASP A C 1
ATOM 694 O O . ASP A 1 88 ? -2.642 -7.920 -10.482 1.00 93.62 88 ASP A O 1
ATOM 698 N N . LEU A 1 89 ? -3.906 -9.011 -8.991 1.00 93.75 89 LEU A N 1
ATOM 699 C CA . LEU A 1 89 ? -3.116 -8.639 -7.803 1.00 93.75 89 LEU A CA 1
ATOM 700 C C . LEU A 1 89 ? -2.570 -9.867 -7.056 1.00 93.75 89 LEU A C 1
ATOM 702 O O . LEU A 1 89 ? -2.213 -9.786 -5.885 1.00 93.75 89 LEU A O 1
ATOM 706 N N . ASN A 1 90 ? -2.442 -11.003 -7.741 1.00 89.12 90 ASN A N 1
ATOM 707 C CA . ASN A 1 90 ? -2.006 -12.271 -7.145 1.00 89.12 90 ASN A CA 1
ATOM 708 C C . ASN A 1 90 ? -0.582 -12.248 -6.553 1.00 89.12 90 ASN A C 1
ATOM 710 O O . ASN A 1 90 ? -0.271 -13.056 -5.682 1.00 89.12 90 ASN A O 1
ATOM 714 N N . ASN A 1 91 ? 0.292 -11.347 -7.017 1.00 93.00 91 ASN A N 1
ATOM 715 C CA . ASN A 1 91 ? 1.684 -11.246 -6.564 1.00 93.00 91 ASN A CA 1
ATOM 716 C C . ASN A 1 91 ? 1.977 -9.904 -5.870 1.00 93.00 91 ASN A C 1
ATOM 718 O O . ASN A 1 91 ? 2.962 -9.228 -6.172 1.00 93.00 91 ASN A O 1
ATOM 722 N N . VAL A 1 92 ? 1.094 -9.495 -4.956 1.00 96.69 92 VAL A N 1
ATOM 723 C CA . VAL A 1 92 ? 1.291 -8.310 -4.107 1.00 96.69 92 VAL A CA 1
ATOM 724 C C . VAL A 1 92 ? 1.275 -8.688 -2.631 1.00 96.69 92 VAL A C 1
ATOM 726 O O . VAL A 1 92 ? 0.687 -9.690 -2.228 1.00 96.69 92 VAL A O 1
ATOM 729 N N . ARG A 1 93 ? 1.911 -7.868 -1.793 1.00 97.81 93 ARG A N 1
ATOM 730 C CA . ARG A 1 93 ? 1.897 -8.036 -0.333 1.00 97.81 93 ARG A CA 1
ATOM 731 C C . ARG A 1 93 ? 1.065 -6.938 0.314 1.00 97.81 93 ARG A C 1
ATOM 733 O O . ARG A 1 93 ? 1.400 -5.764 0.183 1.00 97.81 93 ARG A O 1
ATOM 740 N N . VAL A 1 94 ? 0.009 -7.310 1.030 1.00 98.06 94 VAL A N 1
ATOM 741 C CA . VAL A 1 94 ? -0.841 -6.363 1.767 1.00 98.06 94 VAL A CA 1
ATOM 742 C C . VAL A 1 94 ? -0.322 -6.231 3.195 1.00 98.06 94 VAL A C 1
ATOM 744 O O . VAL A 1 94 ? -0.150 -7.240 3.873 1.00 98.06 94 VAL A O 1
ATOM 747 N N . LEU A 1 95 ? -0.041 -5.010 3.656 1.00 97.88 95 LEU A N 1
ATOM 748 C CA . LEU A 1 95 ? 0.512 -4.750 4.989 1.00 97.88 95 LEU A CA 1
ATOM 749 C C . LEU A 1 95 ? -0.184 -3.566 5.682 1.00 97.88 95 LEU A C 1
ATOM 751 O O . LEU A 1 95 ? -0.461 -2.553 5.040 1.00 97.88 95 LEU A O 1
ATOM 755 N N . PRO A 1 96 ? -0.400 -3.617 7.006 1.00 96.75 96 PRO A N 1
ATOM 756 C CA . PRO A 1 96 ? -0.838 -2.457 7.766 1.00 96.75 96 PRO A CA 1
ATOM 757 C C . PRO A 1 96 ? 0.359 -1.578 8.167 1.00 96.75 96 PRO A C 1
ATOM 759 O O . PRO A 1 96 ? 1.529 -1.928 7.984 1.00 96.75 96 PRO A O 1
ATOM 762 N N . GLN A 1 97 ? 0.080 -0.443 8.807 1.00 95.25 97 GLN A N 1
ATOM 763 C CA . GLN A 1 97 ? 1.096 0.323 9.531 1.00 95.25 97 GLN A CA 1
ATOM 764 C C . GLN A 1 97 ? 1.248 -0.222 10.956 1.00 95.25 97 GLN A C 1
ATOM 766 O O . GLN A 1 97 ? 0.590 0.253 11.879 1.00 95.25 97 GLN A O 1
ATOM 771 N N . LEU A 1 98 ? 2.129 -1.211 11.149 1.00 94.88 98 LEU A N 1
ATOM 772 C CA . LEU A 1 98 ? 2.313 -1.868 12.455 1.00 94.88 98 LEU A CA 1
ATOM 773 C C . LEU A 1 98 ? 2.593 -0.877 13.593 1.00 94.88 98 LEU A C 1
ATOM 775 O O . LEU A 1 98 ? 1.991 -0.983 14.655 1.00 94.88 98 LEU A O 1
ATOM 779 N N . HIS A 1 99 ? 3.447 0.125 13.365 1.00 93.56 99 HIS A N 1
ATOM 780 C CA . HIS A 1 99 ? 3.758 1.119 14.396 1.00 93.56 99 HIS A CA 1
ATOM 781 C C . HIS A 1 99 ? 2.512 1.899 14.851 1.00 93.56 99 HIS A C 1
ATOM 783 O O . HIS A 1 99 ? 2.369 2.183 16.035 1.00 93.56 99 HIS A O 1
ATOM 789 N N . THR A 1 100 ? 1.582 2.201 13.940 1.00 92.19 100 THR A N 1
ATOM 790 C CA . THR A 1 100 ? 0.344 2.922 14.264 1.00 92.19 100 THR A CA 1
ATOM 791 C C . THR A 1 100 ? -0.631 2.044 15.045 1.00 92.19 100 THR A C 1
ATOM 793 O O . THR A 1 100 ? -1.359 2.544 15.895 1.00 92.19 100 THR A O 1
ATOM 796 N N . LEU A 1 101 ? -0.612 0.727 14.822 1.00 92.25 101 LEU A N 1
ATOM 797 C CA . LEU A 1 101 ? -1.394 -0.215 15.627 1.00 92.25 101 LEU A CA 1
ATOM 798 C C . LEU A 1 101 ? -0.875 -0.321 17.070 1.00 92.25 101 LEU A C 1
ATOM 800 O O . LEU A 1 101 ? -1.668 -0.540 17.979 1.00 92.25 101 LEU A O 1
ATOM 804 N N . VAL A 1 102 ? 0.436 -0.158 17.285 1.00 92.75 102 VAL A N 1
ATOM 805 C CA . VAL A 1 102 ? 1.063 -0.287 18.614 1.00 92.75 102 VAL A CA 1
ATOM 806 C C . VAL A 1 102 ? 1.088 1.040 19.379 1.00 92.75 102 VAL A C 1
ATOM 808 O O . VAL A 1 102 ? 0.818 1.067 20.578 1.00 92.75 102 VAL A O 1
ATOM 811 N N . TRP A 1 103 ? 1.414 2.145 18.707 1.00 91.88 103 TRP A N 1
ATOM 812 C CA . TRP A 1 103 ? 1.678 3.442 19.345 1.00 91.88 103 TRP A CA 1
ATOM 813 C C . TRP A 1 103 ? 0.798 4.584 18.826 1.00 91.88 103 TRP A C 1
ATOM 815 O O . TRP A 1 103 ? 1.022 5.744 19.183 1.00 91.88 103 TRP A O 1
ATOM 825 N N . GLY A 1 104 ? -0.189 4.291 17.980 1.00 90.44 104 GLY A N 1
ATOM 826 C CA . GLY A 1 104 ? -1.019 5.312 17.348 1.00 90.44 104 GLY A CA 1
ATOM 827 C C . GLY A 1 104 ? -0.185 6.305 16.540 1.00 90.44 104 GLY A C 1
ATOM 828 O O . GLY A 1 104 ? 0.765 5.937 15.852 1.00 90.44 104 GLY A O 1
ATOM 829 N N . ASN A 1 105 ? -0.518 7.589 16.650 1.00 90.56 105 ASN A N 1
ATOM 830 C CA . ASN A 1 105 ? 0.175 8.667 15.936 1.00 90.56 105 ASN A CA 1
ATOM 831 C C . ASN A 1 105 ? 1.396 9.222 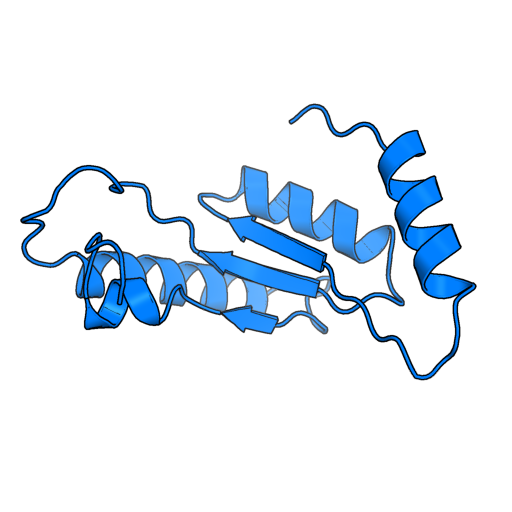16.691 1.00 90.56 105 ASN A C 1
ATOM 833 O O . ASN A 1 105 ? 1.890 10.310 16.375 1.00 90.56 105 ASN A O 1
ATOM 837 N N . LYS A 1 106 ? 1.887 8.505 17.711 1.00 89.19 106 LYS A N 1
ATOM 838 C CA . LYS A 1 106 ? 3.041 8.940 18.497 1.00 89.19 106 LYS A CA 1
ATOM 839 C C . LYS A 1 106 ? 4.287 9.043 17.613 1.00 89.19 106 LYS A C 1
ATOM 841 O O . LYS A 1 106 ? 4.605 8.150 16.835 1.00 89.19 106 LYS A O 1
ATOM 846 N N . ARG A 1 107 ? 5.023 10.143 17.771 1.00 87.94 107 ARG A N 1
ATOM 847 C CA . ARG A 1 107 ? 6.294 10.395 17.078 1.00 87.94 107 ARG A CA 1
ATOM 848 C C . ARG A 1 107 ? 7.479 9.858 17.887 1.00 87.94 107 ARG A C 1
ATOM 850 O O . ARG A 1 107 ? 7.452 9.920 19.114 1.00 87.94 107 ARG A O 1
ATOM 857 N N . GLY A 1 108 ? 8.532 9.419 17.193 1.00 89.69 108 GLY A N 1
ATOM 858 C CA . GLY A 1 108 ? 9.813 9.028 17.803 1.00 89.69 108 GLY A CA 1
ATOM 859 C C . GLY A 1 108 ? 9.794 7.686 18.542 1.00 89.69 108 GLY A C 1
ATOM 860 O O . GLY A 1 108 ? 10.455 7.562 19.570 1.00 89.69 108 GLY A O 1
ATOM 861 N N . VAL A 1 109 ? 9.004 6.728 18.051 1.00 85.88 109 VAL A N 1
ATOM 862 C CA . VAL A 1 109 ? 8.903 5.344 18.548 1.00 85.88 109 VAL A CA 1
ATOM 863 C C . VAL A 1 109 ? 9.497 4.350 17.565 1.00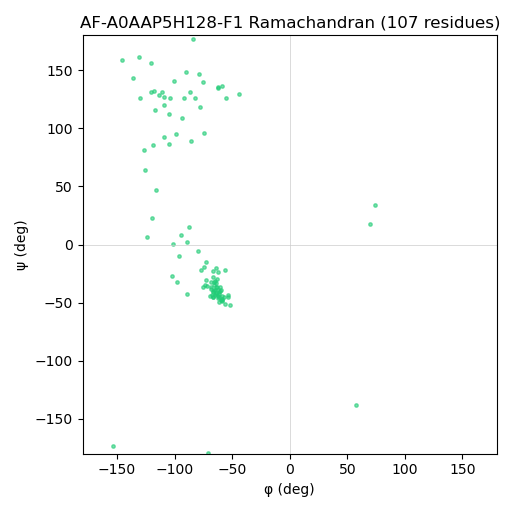 85.88 109 VAL A C 1
ATOM 865 O O . VAL A 1 109 ? 9.541 4.687 16.359 1.00 85.88 109 VAL A O 1
#

Radius of gyration: 15.81 Å; Cα contacts (8 Å, |Δi|>4): 97; chains: 1; bounding box: 35×27×39 Å

Nearest PDB structures (foldseek):
  5th5-assembly1_A  TM=9.582E-01  e=1.897E-11  Bacillus subtilis
  5tgs-assembly1_B  TM=9.567E-01  e=4.418E-09  Bacillus subtilis
  5tgs-assembly1_A  TM=9.108E-01  e=1.183E-08  Bacillus subtilis
  2iel-assembly1_A  TM=6.214E-01  e=3.731E+00  Thermus thermophilus
  4a8j-assembly1_A  TM=4.297E-01  e=7.684E+00  Saccharomyces cerevisiae S288C

Solvent-accessible surface area (backbone atoms only — not comparable to full-atom values): 6708 Å² total; per-residue (Å²): 135,91,76,64,59,71,61,52,48,53,53,52,52,55,52,71,70,44,61,89,89,58,82,74,70,48,75,47,69,32,82,49,70,70,42,47,56,50,47,47,55,50,45,72,72,40,76,90,47,51,38,34,43,27,50,52,77,93,71,70,80,54,85,79,52,86,59,49,44,58,57,52,48,54,48,39,51,53,53,48,54,61,44,74,76,32,91,83,47,77,80,54,46,81,44,70,58,64,63,41,58,75,55,47,58,62,81,96,121

Secondary structure (DSSP, 8-state):
----HHHHHHHHHHHHTS-TT---EEEEEESSHHHHHHHHHHHHH-TTSEEEEEE--S--S-S--TTHHHHHHHHHHHHHHHHHT-TT-TTEEEE--HHHHHHTT-S--